Protein AF-A0A7R9PC21-F1 (afdb_monomer_lite)

InterPro domains:
  IPR002350 Kazal domain [PF07648] (31-79)
  IPR002350 Kazal domain [PF07648] (87-134)
  IPR002350 Kazal domain [PF07648] (140-179)
  IPR002350 Kazal domain [PS51465] (18-79)
  IPR002350 Kazal domain [PS51465] (80-136)
  IPR002350 Kazal domain [PS51465] (137-180)
  IPR002350 Kazal domain [SM00280] (29-79)
  IPR002350 Kazal domain [SM00280] (84-134)
  IPR002350 Kazal domain [SM00280] (139-175)
  IPR036058 Kazal domain superfamily [SSF100895] (24-80)
  IPR036058 Kazal domain superfamily [SSF100895] (85-135)
  IPR050653 Protease Inhibitors and Growth Factor Antagonists [PTHR10913] (84-134)

pLDDT: mean 79.97, std 17.43, range [24.27, 96.56]

Organism: Timema californicum (NCBI:txid61474)

Radius of gyration: 18.34 Å; chains: 1; bounding box: 62×37×41 Å

Foldseek 3Di:
DDDDDPDPPDDDQFQWDFLWWDFDDPVPDQDQDDDDQQQWWFFWADPPDHTFIDSDPSRVSNVCSVVVHDTDGLGTDGDDDQPPLVPQDDDPAQFWFFKADPPDDTAIDSDSSRVVSCCRVVVHDIDGLDGDGPVCDDDQPPDDDQQATKTWIAGNVRDIDIDRDPSRSSNVSVVSSPPD

Structure (mmCIF, N/CA/C/O backbone):
data_AF-A0A7R9PC21-F1
#
_entry.id   AF-A0A7R9PC21-F1
#
loop_
_atom_site.group_PDB
_atom_site.id
_atom_site.type_symbol
_atom_site.label_atom_id
_atom_site.label_alt_id
_atom_site.label_comp_id
_atom_site.label_asym_id
_atom_site.label_entity_id
_atom_site.label_seq_id
_atom_site.pdbx_PDB_ins_code
_atom_site.Cartn_x
_atom_site.Cartn_y
_atom_site.Cartn_z
_atom_site.occupancy
_atom_site.B_iso_or_equiv
_atom_site.auth_seq_id
_atom_site.auth_comp_id
_atom_site.auth_asym_id
_atom_site.auth_atom_id
_atom_site.pdbx_PDB_model_num
ATOM 1 N N . MET A 1 1 ? 42.732 -13.043 7.535 1.00 32.75 1 MET A N 1
ATOM 2 C CA . MET A 1 1 ? 42.800 -11.571 7.635 1.00 32.75 1 MET A CA 1
ATOM 3 C C . MET A 1 1 ? 41.410 -11.045 7.348 1.00 32.75 1 MET A C 1
ATOM 5 O O . MET A 1 1 ? 41.016 -10.965 6.195 1.00 32.75 1 MET A O 1
ATOM 9 N N . SER A 1 2 ? 40.639 -10.846 8.416 1.00 27.91 2 SER A N 1
ATOM 10 C CA . SER A 1 2 ? 39.274 -10.327 8.367 1.00 27.91 2 SER A CA 1
ATOM 11 C C . SER A 1 2 ? 39.316 -8.814 8.241 1.00 27.91 2 SER A C 1
ATOM 13 O O . SER A 1 2 ? 39.914 -8.160 9.096 1.00 27.91 2 SER A O 1
ATOM 15 N N . THR A 1 3 ? 38.632 -8.262 7.244 1.00 25.91 3 THR A N 1
ATOM 16 C CA . THR A 1 3 ? 38.312 -6.834 7.221 1.00 25.91 3 THR A CA 1
ATOM 17 C C . THR A 1 3 ? 36.798 -6.691 7.256 1.00 25.91 3 THR A C 1
ATOM 19 O O . THR A 1 3 ? 36.074 -7.297 6.477 1.00 25.91 3 THR A O 1
ATOM 22 N N . LYS A 1 4 ? 36.367 -5.974 8.289 1.00 25.12 4 LYS A N 1
ATOM 23 C CA . LYS A 1 4 ? 35.031 -5.844 8.862 1.00 25.12 4 LYS A CA 1
ATOM 24 C C . LYS A 1 4 ? 33.996 -5.356 7.844 1.00 25.12 4 LYS A C 1
ATOM 26 O O . LYS A 1 4 ? 34.180 -4.297 7.252 1.00 25.12 4 LYS A O 1
ATOM 31 N N . TYR A 1 5 ? 32.884 -6.082 7.736 1.00 24.30 5 TYR A N 1
ATOM 32 C CA . TYR A 1 5 ? 31.623 -5.530 7.251 1.00 24.30 5 TYR A CA 1
ATOM 33 C C . TYR A 1 5 ? 31.208 -4.409 8.211 1.00 24.30 5 TYR A C 1
ATOM 35 O O . TYR A 1 5 ? 31.033 -4.644 9.408 1.00 24.30 5 TYR A O 1
ATOM 43 N N . ALA A 1 6 ? 31.134 -3.180 7.705 1.00 24.33 6 ALA A N 1
ATOM 44 C CA . ALA A 1 6 ? 30.537 -2.078 8.435 1.00 24.33 6 ALA A CA 1
ATOM 45 C C . ALA A 1 6 ? 29.026 -2.323 8.486 1.00 24.33 6 ALA A C 1
ATOM 47 O O . ALA A 1 6 ? 28.342 -2.281 7.467 1.00 24.33 6 ALA A O 1
ATOM 48 N N . LEU A 1 7 ? 28.543 -2.637 9.685 1.00 28.98 7 LEU A N 1
ATOM 49 C CA . LEU A 1 7 ? 27.135 -2.653 10.043 1.00 28.98 7 LEU A CA 1
ATOM 50 C C . LEU A 1 7 ? 26.592 -1.226 9.890 1.00 28.98 7 LEU A C 1
ATOM 52 O O . LEU A 1 7 ? 26.781 -0.403 10.784 1.00 28.98 7 LEU A O 1
ATOM 56 N N . TYR A 1 8 ? 25.934 -0.931 8.771 1.00 24.27 8 TYR A N 1
ATOM 57 C CA . TYR A 1 8 ? 24.964 0.158 8.734 1.00 24.27 8 TYR A CA 1
ATOM 58 C C . TYR A 1 8 ? 23.627 -0.414 9.181 1.00 24.27 8 TYR A C 1
ATOM 60 O O . TYR A 1 8 ? 22.878 -1.023 8.426 1.00 24.27 8 TYR A O 1
ATOM 68 N N . ASN A 1 9 ? 23.421 -0.285 10.486 1.00 30.48 9 ASN A N 1
ATOM 69 C CA . ASN A 1 9 ? 22.155 -0.489 11.151 1.00 30.48 9 ASN A CA 1
ATOM 70 C C . ASN A 1 9 ? 21.302 0.761 10.896 1.00 30.48 9 ASN A C 1
ATOM 72 O O . ASN A 1 9 ? 21.424 1.754 11.612 1.00 30.48 9 ASN A O 1
ATOM 76 N N . THR A 1 10 ? 20.500 0.724 9.838 1.00 25.77 10 THR A N 1
ATOM 77 C CA . THR A 1 10 ? 19.364 1.625 9.635 1.00 25.77 10 THR A CA 1
ATOM 78 C C . THR A 1 10 ? 18.166 0.748 9.310 1.00 25.77 10 THR A C 1
ATOM 80 O O . THR A 1 10 ? 17.968 0.342 8.168 1.00 25.77 10 THR A O 1
ATOM 83 N N . SER A 1 11 ? 17.404 0.395 10.344 1.00 40.69 11 SER A N 1
ATOM 84 C CA . SER A 1 11 ? 16.035 -0.087 10.189 1.00 40.69 11 SER A CA 1
ATOM 85 C C . SER A 1 11 ? 15.229 0.964 9.431 1.00 40.69 11 SER A C 1
ATOM 87 O O . SER A 1 11 ? 14.992 2.013 10.012 1.00 40.69 11 SER A O 1
ATOM 89 N N . ILE A 1 12 ? 14.824 0.680 8.192 1.00 36.94 12 ILE A N 1
ATOM 90 C CA . ILE A 1 12 ? 13.605 1.156 7.515 1.00 36.94 12 ILE A CA 1
ATOM 91 C C . ILE A 1 12 ? 13.329 0.141 6.387 1.00 36.94 12 ILE A C 1
ATOM 93 O O . ILE A 1 12 ? 14.244 -0.329 5.711 1.00 36.94 12 I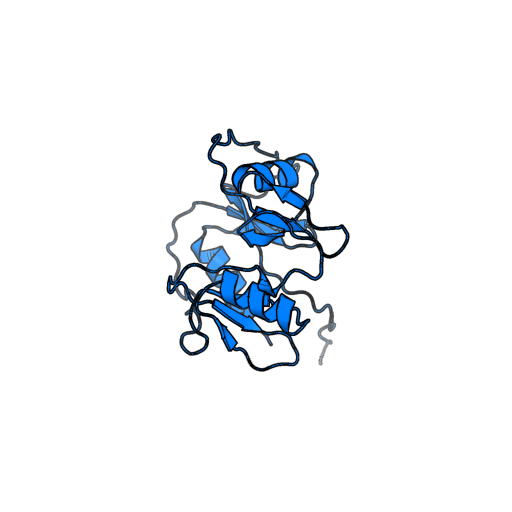LE A O 1
ATOM 97 N N . PHE A 1 13 ? 12.074 -0.268 6.241 1.00 38.16 13 PHE A N 1
ATOM 98 C CA . PHE A 1 13 ? 11.612 -1.207 5.223 1.00 38.16 13 PHE A CA 1
ATOM 99 C C . PHE A 1 13 ? 11.842 -0.618 3.819 1.00 38.16 13 PHE A C 1
ATOM 101 O O . PHE A 1 13 ? 11.141 0.304 3.418 1.00 38.16 13 PHE A O 1
ATOM 108 N N . HIS A 1 14 ? 12.805 -1.134 3.049 1.00 54.00 14 HIS A N 1
ATOM 109 C CA . HIS A 1 14 ? 12.975 -0.744 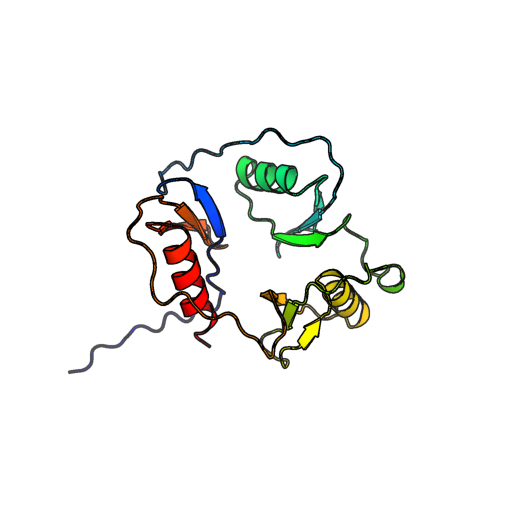1.643 1.00 54.00 14 HIS A CA 1
ATOM 110 C C . HIS A 1 14 ? 11.949 -1.481 0.765 1.00 54.00 14 HIS A C 1
ATOM 112 O O . HIS A 1 14 ? 12.308 -2.386 0.013 1.00 54.00 14 HIS A O 1
ATOM 118 N N . ASN A 1 15 ? 10.669 -1.121 0.872 1.00 70.12 15 ASN A N 1
ATOM 119 C CA . ASN A 1 15 ? 9.670 -1.518 -0.120 1.00 70.12 15 ASN A CA 1
ATOM 120 C C . ASN A 1 15 ? 9.645 -0.450 -1.224 1.00 70.12 15 ASN A C 1
ATOM 122 O O . ASN A 1 15 ? 9.106 0.644 -1.050 1.00 70.12 15 ASN A O 1
ATOM 126 N N . LEU A 1 16 ? 10.308 -0.743 -2.344 1.00 82.69 16 LEU A N 1
ATOM 127 C CA . LEU A 1 16 ? 10.380 0.169 -3.481 1.00 82.69 16 LEU A CA 1
ATOM 128 C C . LEU A 1 16 ? 9.036 0.171 -4.212 1.00 82.69 16 LEU A C 1
ATOM 130 O O . LEU A 1 16 ? 8.622 -0.866 -4.734 1.00 82.69 16 LEU A O 1
ATOM 134 N N . LYS A 1 17 ? 8.384 1.330 -4.342 1.00 80.81 17 LYS A N 1
ATOM 135 C CA . LYS A 1 17 ? 7.170 1.449 -5.169 1.00 80.81 17 LYS A CA 1
ATOM 136 C C . LYS A 1 17 ? 7.516 2.022 -6.535 1.00 80.81 17 LYS A C 1
ATOM 138 O O . LYS A 1 17 ? 8.413 2.859 -6.667 1.00 80.81 17 LYS A O 1
ATOM 143 N N . VAL A 1 18 ? 6.801 1.566 -7.561 1.00 83.19 18 VAL A N 1
ATOM 144 C CA . VAL A 1 18 ? 6.954 2.081 -8.926 1.00 83.19 18 VAL A CA 1
ATOM 145 C C . VAL A 1 18 ? 6.615 3.569 -8.935 1.00 83.19 18 VAL A C 1
ATOM 147 O O . VAL A 1 18 ? 5.525 3.969 -8.546 1.00 83.19 18 VAL A O 1
ATOM 150 N N . LEU A 1 19 ? 7.557 4.382 -9.400 1.00 78.06 19 LEU A N 1
ATOM 151 C CA . LEU A 1 19 ? 7.357 5.805 -9.638 1.00 78.06 19 LEU A CA 1
ATOM 152 C C . LEU A 1 19 ? 6.801 6.045 -11.044 1.00 78.06 19 LEU A C 1
ATOM 154 O O . LEU A 1 19 ? 5.862 6.814 -11.219 1.00 78.06 19 LEU A O 1
ATOM 158 N N . HIS A 1 20 ? 7.402 5.410 -12.053 1.00 79.81 20 HIS A N 1
ATOM 159 C CA . HIS A 1 20 ? 6.932 5.456 -13.435 1.00 79.81 20 HIS A CA 1
ATOM 160 C C . HIS A 1 20 ? 7.516 4.307 -14.269 1.00 79.81 20 HIS A C 1
ATOM 162 O O . HIS A 1 20 ? 8.549 3.716 -13.937 1.00 79.81 20 HIS A O 1
ATOM 168 N N . GLU A 1 21 ? 6.886 4.038 -15.412 1.00 84.81 21 GLU A N 1
ATOM 169 C CA . GLU A 1 21 ? 7.463 3.191 -16.455 1.00 84.81 21 GLU A CA 1
ATOM 170 C C . GLU A 1 21 ? 8.677 3.875 -17.102 1.00 84.81 21 GLU A C 1
ATOM 172 O O . GLU A 1 21 ? 8.686 5.083 -17.347 1.00 84.81 21 GLU A O 1
ATOM 177 N N . GLY A 1 22 ? 9.715 3.105 -17.409 1.00 86.56 22 GLY A N 1
ATOM 178 C CA . GLY A 1 22 ? 10.980 3.597 -17.946 1.00 86.56 22 GLY A CA 1
ATOM 179 C C . GLY A 1 22 ? 12.141 3.488 -16.959 1.00 86.56 22 GLY A C 1
ATOM 180 O O . GLY A 1 22 ? 12.000 3.065 -15.817 1.00 86.56 22 GLY A O 1
ATOM 181 N N . LYS A 1 23 ? 13.336 3.874 -17.413 1.00 89.44 23 LYS A N 1
ATOM 182 C CA . LYS A 1 23 ? 14.500 4.009 -16.527 1.00 89.44 23 LYS A CA 1
ATOM 183 C C . LYS A 1 23 ? 14.350 5.251 -15.660 1.00 89.44 23 LYS A C 1
ATOM 185 O O . LYS A 1 23 ? 13.832 6.256 -16.138 1.00 89.44 23 LYS A O 1
ATOM 190 N N . CYS A 1 24 ? 14.911 5.230 -14.457 1.00 86.38 24 CYS A N 1
ATOM 191 C CA . CYS A 1 24 ? 15.077 6.447 -13.676 1.00 86.38 24 CYS A CA 1
ATOM 192 C C . CYS A 1 24 ? 15.976 7.423 -14.444 1.00 86.38 24 CYS A C 1
ATOM 194 O O . CYS A 1 24 ? 17.125 7.110 -14.769 1.00 86.38 24 CYS A O 1
ATOM 196 N N . THR A 1 25 ? 15.450 8.604 -14.752 1.00 80.50 25 THR A N 1
ATOM 197 C CA . THR A 1 25 ? 16.199 9.708 -15.360 1.00 80.50 25 THR A CA 1
ATOM 198 C C . THR A 1 25 ? 16.179 10.884 -14.404 1.00 80.50 25 THR A C 1
ATOM 200 O O . THR A 1 25 ? 15.117 11.216 -13.895 1.00 80.50 25 THR A O 1
ATOM 203 N N . ASN A 1 26 ? 17.322 11.527 -14.174 1.00 66.31 26 ASN A N 1
ATOM 204 C CA . ASN A 1 26 ? 17.390 12.757 -13.388 1.00 66.31 26 ASN A CA 1
ATOM 205 C C . ASN A 1 26 ? 17.443 13.970 -14.350 1.00 66.31 26 ASN A C 1
ATOM 207 O O . ASN A 1 26 ? 18.308 13.967 -15.232 1.00 66.31 26 ASN A O 1
ATOM 211 N N . PRO A 1 27 ? 16.555 14.981 -14.232 1.00 65.12 27 PRO A N 1
ATOM 212 C CA . PRO A 1 27 ? 15.441 15.080 -13.285 1.00 65.12 27 PRO A CA 1
ATOM 213 C C . PRO A 1 27 ? 14.270 14.173 -13.664 1.00 65.12 27 PRO A C 1
ATOM 215 O O . PRO A 1 27 ? 13.922 14.027 -14.840 1.00 65.12 27 PRO A O 1
ATOM 218 N N . THR A 1 28 ? 13.658 13.575 -12.646 1.00 61.38 28 THR A N 1
ATOM 219 C CA . THR A 1 28 ? 12.490 12.710 -12.774 1.00 61.38 28 THR A CA 1
ATOM 220 C C . THR A 1 28 ? 11.324 13.572 -13.222 1.00 61.38 28 THR A C 1
ATOM 222 O O . THR A 1 28 ? 10.812 14.405 -12.476 1.00 61.38 28 THR A O 1
ATOM 225 N N . LYS A 1 29 ? 10.951 13.462 -14.496 1.00 66.25 29 LYS A N 1
ATOM 226 C CA . LYS A 1 29 ? 9.878 14.283 -15.046 1.00 66.25 29 LYS A CA 1
ATOM 227 C C . LYS A 1 29 ? 8.553 13.767 -14.495 1.00 66.25 29 LYS A C 1
ATOM 229 O O . LYS A 1 29 ? 8.058 12.745 -14.957 1.00 66.25 29 LYS A O 1
ATOM 234 N N . CYS A 1 30 ? 7.991 14.490 -13.530 1.00 70.31 30 CYS A N 1
ATOM 235 C CA . CYS A 1 30 ? 6.638 14.250 -13.049 1.00 70.31 30 CYS A CA 1
ATOM 236 C C . CYS A 1 30 ? 5.658 14.236 -14.237 1.00 70.31 30 CYS A C 1
ATOM 238 O O . CYS A 1 30 ? 5.592 15.196 -15.014 1.00 70.31 30 CYS A O 1
ATOM 240 N N . SER A 1 31 ? 4.933 13.129 -14.410 1.00 72.94 31 SER A N 1
ATOM 241 C CA . SER A 1 31 ? 3.943 12.961 -15.473 1.00 72.94 31 SER A CA 1
ATOM 242 C C . SER A 1 31 ? 2.552 12.980 -14.859 1.00 72.94 31 SER A C 1
ATOM 244 O O . SER A 1 31 ? 2.019 11.951 -14.460 1.00 72.94 31 SER A O 1
ATOM 246 N N . ILE A 1 32 ? 1.987 14.183 -14.759 1.00 82.50 32 ILE A N 1
ATOM 247 C CA . ILE A 1 32 ? 0.626 14.379 -14.260 1.00 82.50 32 ILE A CA 1
ATOM 248 C C . ILE A 1 32 ? -0.360 13.677 -15.196 1.00 82.50 32 ILE A C 1
ATOM 250 O O . ILE A 1 32 ? -0.389 13.953 -16.400 1.00 82.50 32 ILE A O 1
ATOM 254 N N . GLN A 1 33 ? -1.168 12.786 -14.633 1.00 83.69 33 GLN A N 1
ATOM 255 C CA . GLN A 1 33 ? -2.195 12.048 -15.356 1.00 83.69 33 GLN A CA 1
ATOM 256 C C . GLN A 1 33 ? -3.528 12.801 -15.377 1.00 83.69 33 GLN A C 1
ATOM 258 O O . GLN A 1 33 ? -3.833 13.607 -14.495 1.00 83.69 33 GLN A O 1
ATOM 263 N N . ILE A 1 34 ? -4.354 12.518 -16.385 1.00 90.00 34 ILE A N 1
ATOM 264 C CA . ILE A 1 34 ? -5.738 12.999 -16.429 1.00 90.00 34 ILE A CA 1
ATOM 265 C C . ILE A 1 34 ? -6.585 12.042 -15.594 1.00 90.00 34 ILE A C 1
ATOM 267 O O . ILE A 1 34 ? -6.834 10.911 -16.006 1.00 90.00 34 ILE A O 1
ATOM 271 N N . CYS A 1 35 ? -7.041 12.501 -14.434 1.00 92.31 35 CYS A N 1
ATOM 272 C CA . CYS A 1 35 ? -7.889 11.696 -13.564 1.00 92.31 35 CYS A CA 1
ATOM 273 C C . CYS A 1 35 ? -9.350 11.724 -14.018 1.00 92.31 35 CYS A C 1
ATOM 275 O O . CYS A 1 35 ? -9.854 12.735 -14.515 1.00 92.31 35 CYS A O 1
ATOM 277 N N . THR A 1 36 ? -10.053 10.613 -13.804 1.00 92.25 36 THR A N 1
ATOM 278 C CA . THR A 1 36 ? -11.512 10.586 -13.940 1.00 92.25 36 THR A CA 1
ATOM 279 C C . THR A 1 36 ? -12.166 11.356 -12.787 1.00 92.25 36 THR A C 1
ATOM 281 O O . THR A 1 36 ? -11.570 11.542 -11.726 1.00 92.25 36 THR A O 1
ATOM 284 N N . TYR A 1 37 ? -13.419 11.771 -12.976 1.00 90.31 37 TYR A N 1
ATOM 285 C CA . TYR A 1 37 ? -14.234 12.377 -11.915 1.00 90.31 37 TYR A CA 1
ATOM 286 C C . TYR A 1 37 ? -14.932 11.335 -11.023 1.00 90.31 37 TYR A C 1
ATOM 288 O O . TYR A 1 37 ? -15.863 11.678 -10.297 1.00 90.31 37 TYR A O 1
ATOM 296 N N . ILE A 1 38 ? -14.527 10.060 -11.091 1.00 94.38 38 ILE A N 1
ATOM 297 C CA . ILE A 1 38 ? -15.060 9.020 -10.209 1.00 94.38 38 ILE A CA 1
ATOM 298 C C . ILE A 1 38 ? -14.591 9.330 -8.788 1.00 94.38 38 ILE A C 1
ATOM 300 O O . ILE A 1 38 ? -13.392 9.445 -8.530 1.00 94.38 38 ILE A O 1
ATOM 304 N N . TYR A 1 39 ? -15.554 9.490 -7.886 1.00 93.69 39 TYR A N 1
ATOM 305 C CA . TYR A 1 39 ? -15.298 9.768 -6.484 1.00 93.69 39 TYR A CA 1
ATOM 306 C C . TYR A 1 39 ? -15.217 8.447 -5.712 1.00 93.69 39 TYR A C 1
ATOM 308 O O . TYR A 1 39 ? -16.235 7.821 -5.415 1.00 93.69 39 TYR A O 1
ATOM 316 N N . GLN A 1 40 ? -13.986 8.019 -5.455 1.00 93.94 40 GLN A N 1
ATOM 317 C CA . GLN A 1 40 ? -13.606 6.825 -4.701 1.00 93.94 40 GLN A CA 1
ATOM 318 C C . GLN A 1 40 ? -12.499 7.268 -3.743 1.00 93.94 40 GLN A C 1
ATOM 320 O O . GLN A 1 40 ? -11.322 7.102 -4.063 1.00 93.94 40 GLN A O 1
ATOM 325 N N . PRO A 1 41 ? -12.866 7.971 -2.657 1.00 94.38 41 PRO A N 1
ATOM 326 C CA . PRO A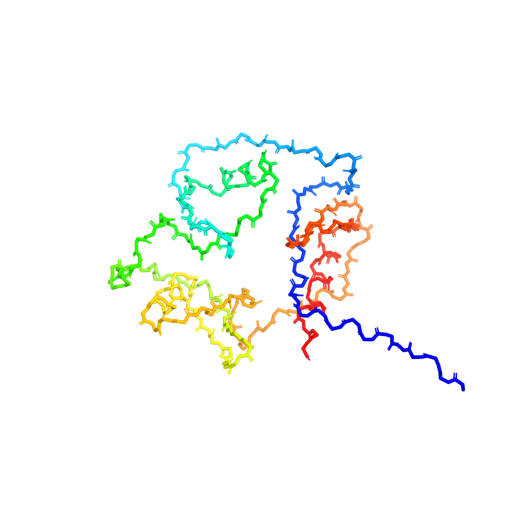 1 41 ? -11.901 8.709 -1.866 1.00 94.38 41 PRO A CA 1
ATOM 327 C C . PRO A 1 41 ? -10.909 7.772 -1.188 1.00 94.38 41 PRO A C 1
ATOM 329 O O . PRO A 1 41 ? -11.257 6.645 -0.848 1.00 94.38 41 PRO A O 1
ATOM 332 N N . VAL A 1 42 ? -9.696 8.269 -0.974 1.00 92.12 42 VAL A N 1
ATOM 333 C CA . VAL A 1 42 ? -8.662 7.603 -0.177 1.00 92.12 42 VAL A CA 1
ATOM 334 C C . VAL A 1 42 ? -8.138 8.574 0.872 1.00 92.12 42 VAL A C 1
ATOM 336 O O . VAL A 1 42 ? -7.930 9.758 0.585 1.00 92.12 42 VAL A O 1
ATOM 339 N N . CYS A 1 43 ? -7.918 8.083 2.084 1.00 90.31 43 CYS A N 1
ATOM 340 C CA . CYS A 1 43 ? -7.224 8.819 3.121 1.00 90.31 43 CYS A CA 1
ATOM 341 C C . CYS A 1 43 ? -5.744 8.481 3.019 1.00 90.31 43 CYS A C 1
ATOM 343 O O . CYS A 1 43 ? -5.362 7.318 3.157 1.00 90.31 43 CYS A O 1
ATOM 345 N N . ALA A 1 44 ? -4.912 9.485 2.764 1.00 91.69 44 ALA A N 1
ATOM 346 C CA . ALA A 1 44 ? -3.485 9.283 2.584 1.00 91.69 44 ALA A CA 1
ATOM 347 C C . ALA A 1 44 ? -2.663 10.232 3.446 1.00 91.69 44 ALA A C 1
ATOM 349 O O . ALA A 1 44 ? -3.041 11.383 3.668 1.00 91.69 44 ALA A O 1
ATOM 350 N N . GLY A 1 45 ? -1.530 9.751 3.934 1.00 89.25 45 GLY A N 1
ATOM 351 C CA . GLY A 1 45 ? -0.668 10.499 4.834 1.00 89.25 45 GLY A CA 1
ATOM 352 C C . GLY A 1 45 ? 0.746 9.947 4.861 1.00 89.25 45 GLY A C 1
ATOM 353 O O . GLY A 1 45 ? 1.046 8.912 4.270 1.00 89.25 45 GLY A O 1
ATOM 354 N N . ASP A 1 46 ? 1.612 10.667 5.552 1.00 84.06 46 ASP A N 1
ATOM 355 C CA . ASP A 1 46 ? 2.924 10.201 5.974 1.00 84.06 46 ASP A CA 1
ATOM 356 C C . ASP A 1 46 ? 3.007 10.313 7.508 1.00 84.06 46 ASP A C 1
ATOM 358 O O . ASP A 1 46 ? 2.041 10.685 8.178 1.00 84.06 46 ASP A O 1
ATOM 362 N N . SER A 1 47 ? 4.154 9.975 8.096 1.00 70.44 47 SER A N 1
ATOM 363 C CA . SER A 1 47 ? 4.353 10.115 9.543 1.00 70.44 47 SER A CA 1
ATOM 364 C C . SER A 1 47 ? 4.556 11.567 10.005 1.00 70.44 47 SER A C 1
ATOM 366 O O . SER A 1 47 ? 4.724 11.796 11.203 1.00 70.44 47 SER A O 1
ATOM 368 N N . ALA A 1 48 ? 4.645 12.534 9.085 1.00 73.00 48 ALA A N 1
ATOM 369 C CA . ALA A 1 48 ? 5.031 13.914 9.375 1.00 73.00 48 ALA A CA 1
ATOM 370 C C . ALA A 1 48 ? 3.823 14.856 9.484 1.00 73.00 48 ALA A C 1
ATOM 372 O O . ALA A 1 48 ? 3.805 15.715 10.369 1.00 73.00 48 ALA A O 1
ATOM 373 N N . ASP A 1 49 ? 2.826 14.684 8.617 1.00 79.56 49 ASP A N 1
ATOM 374 C CA . ASP A 1 49 ? 1.662 15.560 8.497 1.00 79.56 49 ASP A CA 1
ATOM 375 C C . ASP A 1 49 ? 0.349 14.844 8.879 1.00 79.56 49 ASP A C 1
ATOM 377 O O . ASP A 1 49 ? 0.262 13.620 8.968 1.00 79.56 49 ASP A O 1
ATOM 381 N N . LEU A 1 50 ? -0.714 15.620 9.126 1.00 81.88 50 LEU A N 1
ATOM 382 C CA . LEU A 1 50 ? -2.054 15.045 9.275 1.00 81.88 50 LEU A CA 1
ATOM 383 C C . LEU A 1 50 ? -2.497 14.422 7.943 1.00 81.88 50 LEU A C 1
ATOM 385 O O . LEU A 1 50 ? -2.301 15.045 6.896 1.00 81.88 50 LEU A O 1
ATOM 389 N N . PRO A 1 51 ? -3.139 13.242 7.967 1.00 88.69 51 PRO A N 1
ATOM 390 C CA . PRO A 1 51 ? -3.582 12.604 6.742 1.00 88.69 51 PRO A CA 1
ATOM 391 C C . PRO A 1 51 ? -4.679 13.425 6.058 1.00 88.69 51 PRO A C 1
ATOM 393 O O . PRO A 1 51 ? -5.501 14.080 6.707 1.00 88.69 51 PRO A O 1
ATOM 396 N N . GLN A 1 52 ? -4.682 13.382 4.730 1.00 92.38 52 GLN A N 1
ATOM 397 C CA . GLN A 1 52 ? -5.556 14.158 3.864 1.00 92.38 52 GLN A CA 1
ATOM 398 C C . GLN A 1 52 ? -6.405 13.247 2.972 1.00 92.38 52 GLN A C 1
ATOM 400 O O . GLN A 1 52 ? -5.937 12.239 2.444 1.00 92.38 52 GLN A O 1
ATOM 405 N N . THR A 1 53 ? -7.669 13.630 2.783 1.00 94.31 53 THR A N 1
ATOM 406 C CA . THR A 1 53 ? -8.574 12.973 1.837 1.00 94.31 53 THR A CA 1
ATOM 407 C C . THR A 1 53 ? -8.238 13.380 0.407 1.00 94.31 53 THR A C 1
ATOM 409 O O . THR A 1 53 ? -8.246 14.570 0.078 1.00 94.31 53 THR A O 1
ATOM 412 N N . PHE A 1 54 ? -8.057 12.393 -0.466 1.00 96.00 54 PHE A N 1
ATOM 413 C CA . PHE A 1 54 ? -7.943 12.574 -1.910 1.00 96.00 54 PHE A CA 1
ATOM 414 C C . PHE A 1 54 ? -9.195 12.024 -2.604 1.00 96.00 54 PHE A C 1
ATOM 416 O O . PHE A 1 54 ? -9.635 10.932 -2.249 1.00 96.00 54 PHE A O 1
ATOM 423 N N . PRO A 1 55 ? -9.783 12.732 -3.592 1.00 96.50 55 PRO A N 1
ATOM 424 C CA . PRO A 1 55 ? -11.001 12.285 -4.282 1.00 96.50 55 PRO A CA 1
ATOM 425 C C . PRO A 1 55 ? -10.920 10.894 -4.925 1.00 96.50 55 PRO A C 1
ATOM 427 O O . PRO A 1 55 ? -11.944 10.225 -5.065 1.00 96.50 55 PRO A O 1
ATOM 430 N N . ASN A 1 56 ? -9.721 10.498 -5.358 1.00 94.12 56 ASN A N 1
ATOM 431 C CA . ASN A 1 56 ? -9.381 9.153 -5.818 1.00 94.12 56 ASN A CA 1
ATOM 432 C C . ASN A 1 56 ? -7.859 8.938 -5.856 1.00 94.12 56 ASN A C 1
ATOM 434 O O . ASN A 1 56 ? -7.082 9.893 -5.754 1.00 94.12 56 ASN A O 1
ATOM 438 N N . LEU A 1 57 ? -7.438 7.688 -6.066 1.00 92.62 57 LEU A N 1
ATOM 439 C CA . LEU A 1 57 ? -6.026 7.295 -6.121 1.00 92.62 57 LEU A CA 1
ATOM 440 C C . LEU A 1 57 ? -5.207 8.106 -7.144 1.00 92.62 57 LEU A C 1
ATOM 442 O O . LEU A 1 57 ? -4.131 8.593 -6.818 1.00 92.62 57 LEU A O 1
ATOM 446 N N . CYS A 1 58 ? -5.745 8.360 -8.341 1.00 93.88 58 CYS A N 1
ATOM 447 C CA . CYS A 1 58 ? -5.052 9.162 -9.360 1.00 93.88 58 CYS A CA 1
ATOM 448 C C . CYS A 1 58 ? -4.746 10.590 -8.872 1.00 93.88 58 CYS A C 1
ATOM 450 O O . CYS A 1 58 ? -3.672 11.138 -9.128 1.00 93.88 58 CYS A O 1
ATOM 452 N N . THR A 1 59 ? -5.676 11.219 -8.142 1.00 95.69 59 THR A N 1
ATOM 453 C CA . THR A 1 59 ? -5.437 12.563 -7.590 1.00 95.69 59 THR A CA 1
ATOM 454 C C . THR A 1 59 ? -4.369 12.579 -6.495 1.00 95.69 59 THR A C 1
ATOM 456 O O . THR A 1 59 ? -3.616 13.551 -6.420 1.00 95.69 59 THR A O 1
ATOM 459 N N . LEU A 1 60 ? -4.258 11.507 -5.702 1.00 93.19 60 LEU A N 1
ATOM 460 C CA . LEU A 1 60 ? -3.169 11.308 -4.741 1.00 93.19 60 LEU A CA 1
ATOM 461 C C . LEU A 1 60 ? -1.817 11.161 -5.454 1.00 93.19 60 LEU A C 1
ATOM 463 O O . LEU A 1 60 ? -0.857 11.847 -5.107 1.00 93.19 60 LEU A O 1
ATOM 467 N N . GLU A 1 61 ? -1.743 10.323 -6.487 1.00 88.50 61 GLU A N 1
ATOM 468 C CA . GLU A 1 61 ? -0.518 10.121 -7.273 1.00 88.50 61 GLU A CA 1
ATOM 469 C C . GLU A 1 61 ? -0.030 11.430 -7.905 1.00 88.50 61 GLU A C 1
ATOM 471 O O . GLU A 1 61 ? 1.144 11.792 -7.785 1.00 88.50 61 GLU A O 1
ATOM 476 N N . ASN A 1 62 ? -0.943 12.196 -8.507 1.00 91.06 62 ASN A N 1
ATOM 477 C CA . ASN A 1 62 ? -0.639 13.516 -9.051 1.00 91.06 62 ASN A CA 1
ATOM 478 C C . ASN A 1 62 ? -0.157 14.497 -7.975 1.00 91.06 62 ASN A C 1
ATOM 480 O O . ASN A 1 62 ? 0.755 15.281 -8.241 1.00 91.06 62 ASN A O 1
ATOM 484 N N . TYR A 1 63 ? -0.745 14.471 -6.774 1.00 92.12 63 TYR A N 1
ATOM 485 C CA . TYR A 1 63 ? -0.306 15.306 -5.656 1.00 92.12 63 TYR A CA 1
ATOM 486 C C . TYR A 1 63 ? 1.114 14.950 -5.209 1.00 92.12 63 TYR A C 1
ATOM 488 O O . TYR A 1 63 ? 1.957 15.846 -5.114 1.00 92.12 63 TYR A O 1
ATOM 496 N N . ASN A 1 64 ? 1.391 13.662 -4.991 1.00 88.00 64 ASN A N 1
ATOM 497 C CA . ASN A 1 64 ? 2.720 13.164 -4.635 1.00 88.00 64 ASN A CA 1
ATOM 498 C C . ASN A 1 64 ? 3.756 13.593 -5.681 1.00 88.00 64 ASN A C 1
ATOM 500 O O . ASN A 1 64 ? 4.807 14.138 -5.346 1.00 88.00 64 ASN A O 1
ATOM 504 N N . CYS A 1 65 ? 3.407 13.440 -6.957 1.00 85.06 65 CYS A N 1
ATOM 505 C CA . CYS A 1 65 ? 4.235 13.825 -8.092 1.00 85.06 65 CYS A CA 1
ATOM 506 C C . CYS A 1 65 ? 4.505 15.340 -8.152 1.00 85.06 65 CYS A C 1
ATOM 508 O O . CYS A 1 65 ? 5.648 15.758 -8.329 1.00 85.06 65 CYS A O 1
ATOM 510 N N . ALA A 1 66 ? 3.470 16.174 -8.005 1.00 87.44 66 ALA A N 1
ATOM 511 C CA . ALA A 1 66 ? 3.579 17.629 -8.138 1.00 87.44 66 ALA A CA 1
ATOM 512 C C . ALA A 1 66 ? 4.322 18.297 -6.972 1.00 87.44 66 ALA A C 1
ATOM 514 O O . ALA A 1 66 ? 4.915 19.359 -7.160 1.00 87.44 66 ALA A O 1
ATOM 515 N N . ASN A 1 67 ? 4.264 17.695 -5.783 1.00 86.31 67 ASN A N 1
ATOM 516 C CA . ASN A 1 67 ? 4.792 18.282 -4.551 1.00 86.31 67 ASN A CA 1
ATOM 517 C C . ASN A 1 67 ? 6.057 17.585 -4.036 1.00 86.31 67 ASN A C 1
ATOM 519 O O . ASN A 1 67 ? 6.511 17.922 -2.947 1.00 86.31 67 ASN A O 1
ATOM 523 N N . ASP A 1 68 ? 6.605 16.626 -4.789 1.00 80.19 68 ASP A N 1
ATOM 524 C CA . ASP A 1 68 ? 7.725 15.779 -4.352 1.00 80.19 68 ASP A CA 1
ATOM 525 C C . ASP A 1 68 ? 7.460 15.127 -2.979 1.00 80.19 68 ASP A C 1
ATOM 527 O O . ASP A 1 68 ? 8.292 15.105 -2.074 1.00 80.19 68 ASP A O 1
ATOM 531 N N . LYS A 1 69 ? 6.227 14.638 -2.818 1.00 85.00 69 LYS A N 1
ATOM 532 C CA . LYS A 1 69 ? 5.717 13.978 -1.613 1.00 85.00 69 LYS A CA 1
ATOM 533 C C . LYS A 1 69 ? 5.578 12.471 -1.845 1.00 85.00 69 LYS A C 1
ATOM 535 O O . LYS A 1 69 ? 5.611 11.980 -2.977 1.00 85.00 69 LYS A O 1
ATOM 540 N N . TRP A 1 70 ? 5.425 11.736 -0.747 1.00 81.19 70 TRP A N 1
ATOM 541 C CA . TRP A 1 70 ? 5.208 10.290 -0.736 1.00 81.19 70 TRP A CA 1
ATOM 542 C C . TRP A 1 70 ? 4.162 9.920 0.315 1.00 81.19 70 TRP A C 1
ATOM 544 O O . TRP A 1 70 ? 4.437 9.214 1.279 1.00 81.19 70 TRP A O 1
ATOM 554 N N . LEU A 1 71 ? 2.959 10.467 0.155 1.00 88.12 71 LEU A N 1
ATOM 555 C CA . LEU A 1 71 ? 1.835 10.092 0.999 1.00 88.12 71 LEU A CA 1
ATOM 556 C C . LEU A 1 71 ? 1.373 8.686 0.612 1.00 88.12 71 LEU A C 1
ATOM 558 O O . LEU A 1 71 ? 1.147 8.409 -0.572 1.00 88.12 71 LEU A O 1
ATOM 562 N N . GLU A 1 72 ? 1.223 7.818 1.602 1.00 85.75 72 GLU A N 1
ATOM 563 C CA . GLU A 1 72 ? 0.717 6.464 1.422 1.00 85.75 72 GLU A CA 1
ATOM 564 C C . GLU A 1 72 ? -0.780 6.435 1.695 1.00 85.75 72 GLU A C 1
ATOM 566 O O . GLU A 1 72 ? -1.262 7.146 2.577 1.00 85.75 72 GLU A O 1
ATOM 571 N N . VAL A 1 73 ? -1.523 5.618 0.941 1.00 86.56 73 VAL A N 1
ATOM 572 C CA . VAL A 1 73 ? -2.914 5.327 1.294 1.00 86.56 73 VAL A CA 1
ATOM 573 C C . VAL A 1 73 ? -2.893 4.621 2.640 1.00 86.56 73 VAL A C 1
ATOM 575 O O . VAL A 1 73 ? -2.352 3.525 2.762 1.00 86.56 73 VAL A O 1
ATOM 578 N N . LEU A 1 74 ? -3.463 5.277 3.641 1.00 79.38 74 LEU A N 1
ATOM 579 C CA . LEU A 1 74 ? -3.693 4.680 4.946 1.00 79.38 74 LEU A CA 1
ATOM 580 C C . LEU A 1 74 ? -4.931 3.793 4.884 1.00 79.38 74 LEU A C 1
ATOM 582 O O . LEU A 1 74 ? -4.937 2.718 5.473 1.00 79.38 74 LEU A O 1
ATOM 586 N N . TYR A 1 75 ? -5.966 4.274 4.187 1.00 76.44 75 TYR A N 1
ATOM 587 C CA . TYR A 1 75 ? -7.224 3.565 4.017 1.00 76.44 75 TYR A CA 1
ATOM 588 C C . TYR A 1 75 ? -8.103 4.096 2.889 1.00 76.44 75 TYR A C 1
ATOM 590 O O . TYR A 1 75 ? -8.009 5.264 2.494 1.00 76.44 75 TYR A O 1
ATOM 598 N N . ASP A 1 76 ? -9.018 3.241 2.431 1.00 82.69 76 ASP A N 1
ATOM 599 C CA . ASP A 1 76 ? -10.095 3.625 1.523 1.00 82.69 76 ASP A CA 1
ATOM 600 C C . ASP A 1 76 ? -11.172 4.435 2.264 1.00 82.69 76 ASP A C 1
ATOM 602 O O . ASP A 1 76 ? -11.617 4.106 3.367 1.00 82.69 76 ASP A O 1
ATOM 606 N N . GLY A 1 77 ? -11.643 5.507 1.635 1.00 85.44 77 GLY A N 1
ATOM 607 C CA . GLY A 1 77 ? -12.604 6.444 2.207 1.00 85.44 77 GLY A CA 1
ATOM 608 C C . GLY A 1 77 ? -12.019 7.825 2.491 1.00 85.44 77 GLY A C 1
ATOM 609 O O . GLY A 1 77 ? -10.848 8.109 2.263 1.00 85.44 77 GLY A O 1
ATOM 610 N N . GLU A 1 78 ? -12.860 8.725 2.994 1.00 90.56 78 GLU A N 1
ATOM 611 C CA . GLU A 1 78 ? -12.393 10.021 3.486 1.00 90.56 78 GLU A CA 1
ATOM 612 C C . GLU A 1 78 ? -11.678 9.873 4.831 1.00 90.56 78 GLU A C 1
ATOM 614 O O . GLU A 1 78 ? -12.088 9.063 5.665 1.00 90.56 78 GLU A O 1
ATOM 619 N N . CYS A 1 79 ? -10.667 10.708 5.081 1.00 86.50 79 CYS A N 1
ATOM 620 C CA . CYS A 1 79 ? -10.043 10.798 6.391 1.00 86.50 79 CYS A CA 1
ATOM 621 C C . CYS A 1 79 ? -11.066 11.168 7.469 1.00 86.50 79 CYS A C 1
ATOM 623 O O . CYS A 1 79 ? -11.857 12.100 7.313 1.00 86.50 79 CYS A O 1
ATOM 625 N N . ARG A 1 80 ? -11.027 10.441 8.586 1.00 78.62 80 ARG A N 1
ATOM 626 C CA . ARG A 1 80 ? -11.936 10.603 9.726 1.00 78.62 80 ARG A CA 1
ATOM 627 C C . ARG A 1 80 ? -11.209 11.256 10.900 1.00 78.62 80 ARG A C 1
ATOM 629 O O . ARG A 1 80 ? -10.025 11.005 11.125 1.00 78.62 80 ARG A O 1
ATOM 636 N N . GLU A 1 81 ? -11.922 12.064 11.684 1.00 70.75 81 GLU A N 1
ATOM 637 C CA . GLU A 1 81 ? -11.395 12.557 12.960 1.00 70.75 81 GLU A CA 1
ATOM 638 C C . GLU A 1 81 ? -11.165 11.389 13.935 1.00 70.75 81 GLU A C 1
ATOM 640 O O . GLU A 1 81 ? -11.953 10.438 13.999 1.00 70.75 81 GLU A O 1
ATOM 645 N N . LYS A 1 82 ? -10.070 11.454 14.705 1.00 62.75 82 LYS A N 1
ATOM 646 C CA . LYS A 1 82 ? -9.721 10.426 15.697 1.00 62.75 82 LYS A CA 1
ATOM 647 C C . LYS A 1 82 ? -10.871 10.254 16.701 1.00 62.75 82 LYS A C 1
ATOM 649 O O . LYS A 1 82 ? -11.240 11.212 17.372 1.00 62.75 82 LYS A O 1
ATOM 654 N N . GLY A 1 83 ? -11.392 9.030 16.837 1.00 60.88 83 GLY A N 1
ATOM 655 C CA . GLY A 1 83 ? -12.375 8.667 17.871 1.00 60.88 83 GLY A CA 1
ATOM 656 C C . GLY A 1 83 ? -13.724 8.129 17.377 1.00 60.88 83 GLY A C 1
ATOM 657 O O . GLY A 1 83 ? -14.510 7.656 18.193 1.00 60.88 83 GLY A O 1
ATOM 658 N N . HIS A 1 84 ? -13.991 8.120 16.067 1.00 69.00 84 HIS A N 1
ATOM 659 C CA . HIS A 1 84 ? -15.212 7.540 15.483 1.00 69.00 84 HIS A CA 1
ATOM 660 C C . HIS A 1 84 ? -14.988 6.135 14.887 1.00 69.00 84 HIS A C 1
ATOM 662 O O . HIS A 1 84 ? -15.416 5.829 13.781 1.00 69.00 84 HIS A O 1
ATOM 668 N N . CYS A 1 85 ? -14.317 5.248 15.622 1.00 74.44 85 CYS A N 1
ATOM 669 C CA . CYS A 1 85 ? -13.987 3.897 15.144 1.00 74.44 85 CYS A CA 1
ATOM 670 C C . CYS A 1 85 ? -15.214 2.982 14.997 1.00 74.44 85 CYS A C 1
ATOM 672 O O . CYS A 1 85 ? -15.254 2.085 14.159 1.00 74.44 85 CYS A O 1
ATOM 674 N N . SER A 1 86 ? -16.248 3.213 15.807 1.00 71.19 86 SER A N 1
ATOM 675 C CA . SER A 1 86 ? -17.479 2.416 15.818 1.00 71.19 86 SER A CA 1
ATOM 676 C C . SER A 1 86 ? -18.411 2.695 14.635 1.00 71.19 86 SER A C 1
ATOM 678 O O . SER A 1 86 ? -19.339 1.923 14.407 1.00 71.19 86 SER A O 1
ATOM 680 N N . THR A 1 87 ? -18.175 3.766 13.872 1.00 78.00 87 THR A N 1
ATOM 681 C CA . THR A 1 87 ? -18.941 4.080 12.655 1.00 78.00 87 THR A CA 1
ATOM 682 C C . THR A 1 87 ? -18.313 3.485 11.395 1.00 78.00 87 THR A C 1
ATOM 684 O O . THR A 1 87 ? -18.871 3.644 10.311 1.00 78.00 87 THR A O 1
ATOM 687 N N . ILE A 1 88 ? -17.175 2.792 11.521 1.00 81.75 88 ILE A N 1
ATOM 688 C CA . ILE A 1 88 ? -16.52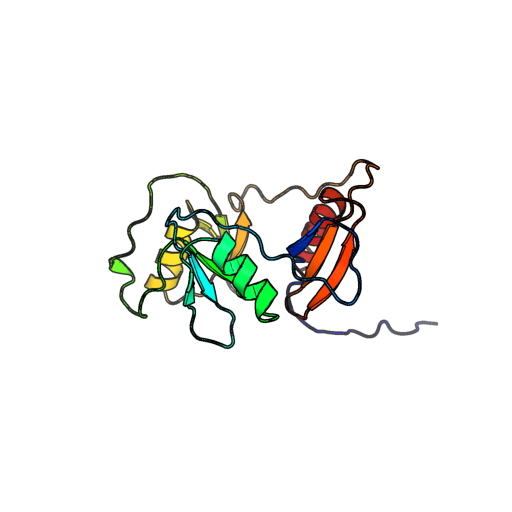4 2.105 10.408 1.00 81.75 88 ILE A CA 1
ATOM 689 C C . ILE A 1 88 ? -17.376 0.893 10.015 1.00 81.75 88 ILE A C 1
ATOM 691 O O . ILE A 1 88 ? -17.482 -0.097 10.750 1.00 81.75 88 ILE A O 1
ATOM 695 N N . VAL A 1 89 ? -18.007 1.002 8.847 1.00 86.50 89 VAL A N 1
ATOM 696 C CA . VAL A 1 89 ? -18.753 -0.074 8.193 1.00 86.50 89 VAL A CA 1
ATOM 697 C C . VAL A 1 89 ? -17.878 -0.622 7.081 1.00 86.50 89 VAL A C 1
ATOM 699 O O . VAL A 1 89 ? -17.548 0.112 6.150 1.00 86.50 89 VAL A O 1
ATOM 702 N N . CYS A 1 90 ? -17.516 -1.896 7.190 1.00 88.31 90 CYS A N 1
ATOM 703 C CA . CYS A 1 90 ? -16.699 -2.569 6.196 1.00 88.31 90 CYS A CA 1
ATOM 704 C C . CYS A 1 90 ? -17.561 -3.395 5.239 1.00 88.31 90 CYS A C 1
ATOM 706 O O . CYS A 1 90 ? -18.597 -3.928 5.652 1.00 88.31 90 CYS A O 1
ATOM 708 N N . PRO A 1 91 ? -17.168 -3.483 3.959 1.00 90.12 91 PRO A N 1
ATOM 709 C CA . PRO A 1 91 ? -17.756 -4.443 3.037 1.00 90.12 91 PRO A CA 1
ATOM 710 C C . PRO A 1 91 ? -17.536 -5.882 3.533 1.00 90.12 91 PRO A C 1
ATOM 712 O O . PRO A 1 91 ? -16.521 -6.192 4.152 1.00 90.12 91 PRO A O 1
ATOM 715 N N . GLU A 1 92 ? -18.495 -6.768 3.249 1.00 92.00 92 GLU A N 1
ATOM 716 C CA . GLU A 1 92 ? -18.390 -8.213 3.525 1.00 92.00 92 GLU A CA 1
ATOM 717 C C . GLU A 1 92 ? -17.662 -8.961 2.390 1.00 92.00 92 GLU A C 1
ATOM 719 O O . GLU A 1 92 ? -18.042 -10.067 1.999 1.00 92.00 92 GLU A O 1
ATOM 724 N N . ASP A 1 93 ? -16.642 -8.344 1.801 1.00 93.81 93 ASP A N 1
ATOM 725 C CA . ASP A 1 93 ? -15.777 -8.990 0.823 1.00 93.81 93 ASP A CA 1
ATOM 726 C C . ASP A 1 93 ? -14.601 -9.694 1.512 1.00 93.81 93 ASP A C 1
ATOM 728 O O . ASP A 1 93 ? -14.221 -9.386 2.641 1.00 93.81 93 ASP A O 1
ATOM 732 N N . TYR A 1 94 ? -14.031 -10.674 0.816 1.00 94.06 94 TYR A N 1
ATOM 733 C CA .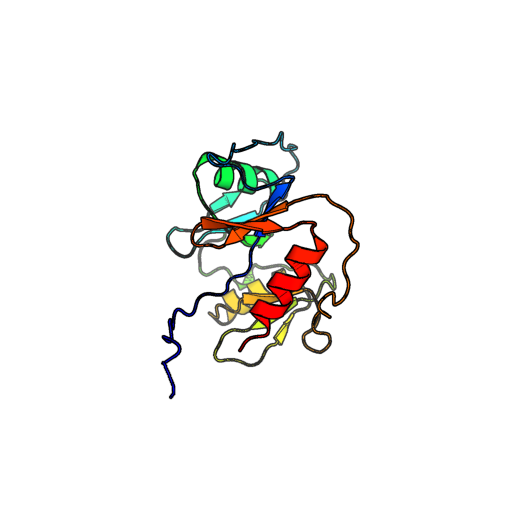 TYR A 1 94 ? -12.867 -11.408 1.293 1.00 94.06 94 TYR A CA 1
ATOM 734 C C . TYR A 1 94 ? -11.680 -11.137 0.370 1.00 94.06 94 TYR A C 1
ATOM 736 O O . TYR A 1 94 ? -11.459 -11.843 -0.617 1.00 94.06 94 TYR A O 1
ATOM 744 N N . THR A 1 95 ? -10.945 -10.083 0.703 1.00 93.94 95 THR A N 1
ATOM 745 C CA . THR A 1 95 ? -9.710 -9.621 0.061 1.00 93.94 95 THR A CA 1
ATOM 746 C C . THR A 1 95 ? -8.615 -9.552 1.134 1.00 93.94 95 THR A C 1
ATOM 748 O O . THR A 1 95 ? -8.209 -8.470 1.553 1.00 93.94 95 THR A O 1
ATOM 751 N N . PRO A 1 96 ? -8.183 -10.711 1.673 1.00 94.50 96 PRO A N 1
ATOM 752 C CA . PRO A 1 96 ? -7.488 -10.755 2.950 1.00 94.50 96 PRO A CA 1
ATOM 753 C C . PRO A 1 96 ? -6.141 -10.044 2.911 1.00 94.50 96 PRO A C 1
ATOM 755 O O . PRO A 1 96 ? -5.447 -10.071 1.896 1.00 94.50 96 PRO A O 1
ATOM 758 N N . VAL A 1 97 ? -5.743 -9.489 4.051 1.00 91.12 97 VAL A N 1
ATOM 759 C CA . VAL A 1 97 ? -4.416 -8.900 4.259 1.00 91.12 97 VAL A CA 1
ATOM 760 C C . VAL A 1 97 ? -3.768 -9.499 5.497 1.00 91.12 97 VAL A C 1
ATOM 762 O O . VAL A 1 97 ? -4.431 -9.731 6.514 1.00 91.12 97 VAL A O 1
ATOM 765 N N . CYS A 1 98 ? -2.464 -9.745 5.421 1.00 91.00 98 CYS A N 1
ATOM 766 C CA . CYS A 1 98 ? -1.670 -10.163 6.557 1.00 91.00 98 CYS A CA 1
ATOM 767 C C . CYS A 1 98 ? -0.968 -8.939 7.122 1.00 91.00 98 CYS A C 1
ATOM 769 O O . CYS A 1 98 ? -0.114 -8.343 6.463 1.00 91.00 98 CYS A O 1
ATOM 771 N N . ALA A 1 99 ? -1.335 -8.560 8.340 1.00 90.12 99 ALA A N 1
ATOM 772 C CA . ALA A 1 99 ? -0.854 -7.341 8.965 1.00 90.12 99 ALA A CA 1
ATOM 773 C C . ALA A 1 99 ? -0.218 -7.614 10.323 1.00 90.12 99 ALA A C 1
ATOM 775 O O . ALA A 1 99 ? -0.544 -8.585 11.013 1.00 90.12 99 ALA A O 1
ATOM 776 N N . GLY A 1 100 ? 0.706 -6.748 10.709 1.00 89.12 100 GLY A N 1
ATOM 777 C CA . GLY A 1 100 ? 1.376 -6.830 11.992 1.00 89.12 100 GLY A CA 1
ATOM 778 C C . GLY A 1 100 ? 2.349 -5.683 12.197 1.00 89.12 100 GLY A C 1
ATOM 779 O O . GLY A 1 100 ? 2.452 -4.770 11.386 1.00 89.12 100 GLY A O 1
ATOM 780 N N . ASP A 1 101 ? 3.083 -5.753 13.296 1.00 84.50 101 ASP A N 1
ATOM 781 C CA . ASP A 1 101 ? 4.159 -4.825 13.610 1.00 84.50 101 ASP A CA 1
ATOM 782 C C . ASP A 1 101 ? 5.438 -5.609 13.967 1.00 84.50 101 ASP A C 1
ATOM 784 O O . ASP A 1 101 ? 5.583 -6.799 13.670 1.00 84.50 101 ASP A O 1
ATOM 788 N N . SER A 1 102 ? 6.427 -4.937 14.554 1.00 75.75 102 SER A N 1
ATOM 789 C CA . SER A 1 102 ? 7.675 -5.589 14.981 1.00 75.75 102 SER A CA 1
ATOM 790 C C . SER A 1 102 ? 7.558 -6.373 16.297 1.00 75.75 102 SER A C 1
ATOM 792 O O . SER A 1 102 ? 8.486 -7.098 16.655 1.00 75.75 102 SER A O 1
ATOM 794 N N . THR A 1 103 ? 6.443 -6.234 17.013 1.00 78.94 103 THR A N 1
ATOM 795 C CA . THR A 1 103 ? 6.246 -6.685 18.398 1.00 78.94 103 THR A CA 1
ATOM 796 C C . THR A 1 103 ? 5.146 -7.730 18.579 1.00 78.94 103 THR A C 1
ATOM 798 O O . THR A 1 103 ? 5.139 -8.425 19.596 1.00 78.94 103 THR A O 1
ATOM 801 N N . SER A 1 104 ? 4.258 -7.880 17.600 1.00 77.88 104 SER A N 1
ATOM 802 C CA . SER A 1 104 ? 3.050 -8.702 17.660 1.00 77.88 104 SER A CA 1
ATOM 803 C C . SER A 1 104 ? 3.047 -9.773 16.564 1.00 77.88 104 SER A C 1
ATOM 805 O O . SER A 1 104 ? 3.631 -9.574 15.495 1.00 77.88 104 SER A O 1
ATOM 807 N N . PRO A 1 105 ? 2.400 -10.931 16.794 1.00 86.44 105 PRO A N 1
ATOM 808 C CA . PRO A 1 105 ? 2.220 -11.931 15.749 1.00 86.44 105 PRO A CA 1
ATOM 8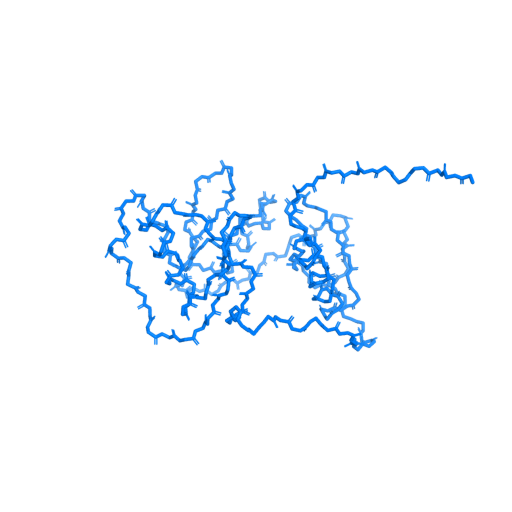09 C C . PRO A 1 105 ? 1.375 -11.376 14.598 1.00 86.44 105 PRO A C 1
ATOM 811 O O . PRO A 1 105 ? 0.437 -10.606 14.808 1.00 86.44 105 PRO A O 1
ATOM 814 N N . LEU A 1 106 ? 1.699 -11.808 13.380 1.00 90.56 106 LEU A N 1
ATOM 815 C CA . LEU A 1 106 ? 0.947 -11.417 12.196 1.00 90.56 106 LEU A CA 1
ATOM 816 C C . LEU A 1 106 ? -0.479 -11.972 12.258 1.00 90.56 106 LEU A C 1
ATOM 818 O O . LEU A 1 106 ? -0.687 -13.137 12.606 1.00 90.56 106 LEU A O 1
ATOM 822 N N . THR A 1 107 ? -1.447 -11.136 11.901 1.00 94.38 107 THR A N 1
ATOM 823 C CA . THR A 1 107 ? -2.876 -11.451 11.943 1.00 94.38 107 THR A CA 1
ATOM 824 C C . THR A 1 107 ? -3.491 -11.253 10.564 1.00 94.38 107 THR A C 1
ATOM 826 O O . THR A 1 107 ? -3.184 -10.293 9.860 1.00 94.38 107 THR A O 1
ATOM 829 N N . THR A 1 108 ? -4.348 -12.194 10.162 1.00 95.81 108 THR A N 1
ATOM 830 C CA . THR A 1 108 ? -5.116 -12.083 8.917 1.00 95.81 108 THR A CA 1
ATOM 831 C C . THR A 1 108 ? -6.389 -11.294 9.166 1.00 95.81 108 THR A C 1
ATOM 833 O O . THR A 1 108 ? -7.179 -11.665 10.034 1.00 95.81 108 THR A O 1
ATOM 836 N N . PHE A 1 109 ? -6.602 -10.255 8.370 1.00 95.69 109 PHE A N 1
ATOM 837 C CA . PHE A 1 109 ? -7.842 -9.487 8.324 1.00 95.69 109 PHE A CA 1
ATOM 838 C C . PHE A 1 109 ? -8.575 -9.803 7.020 1.00 95.69 109 PHE A C 1
ATOM 840 O O . PHE A 1 109 ? -7.931 -10.078 6.010 1.00 95.69 109 PHE A O 1
ATOM 847 N N . ASN A 1 110 ? -9.912 -9.802 7.040 1.00 96.56 110 ASN A N 1
ATOM 848 C CA . ASN A 1 110 ? -10.725 -10.178 5.872 1.00 96.56 110 ASN A CA 1
ATOM 849 C C . ASN A 1 110 ? -10.533 -9.233 4.682 1.00 96.56 110 ASN A C 1
ATOM 851 O O . ASN A 1 110 ? -10.633 -9.672 3.541 1.00 96.56 110 ASN A O 1
ATOM 855 N N . ASN A 1 111 ? -10.268 -7.962 4.971 1.00 92.50 111 ASN A N 1
ATOM 856 C CA . ASN A 1 111 ? -9.924 -6.908 4.029 1.00 92.50 111 ASN A CA 1
ATOM 857 C C . ASN A 1 111 ? -9.198 -5.780 4.785 1.00 92.50 111 ASN A C 1
ATOM 859 O O . ASN A 1 111 ? -9.108 -5.800 6.020 1.00 92.50 111 ASN A O 1
ATOM 863 N N . THR A 1 112 ? -8.685 -4.792 4.051 1.00 89.69 112 THR A N 1
ATOM 864 C CA . THR A 1 112 ? -7.982 -3.635 4.629 1.00 89.69 112 THR A CA 1
ATOM 865 C C . THR A 1 112 ? -8.884 -2.819 5.562 1.00 89.69 112 THR A C 1
ATOM 867 O O . THR A 1 112 ? -8.435 -2.407 6.627 1.00 89.69 112 THR A O 1
ATOM 870 N N . CYS A 1 113 ? -10.182 -2.690 5.261 1.00 91.19 113 CYS A N 1
ATOM 871 C CA . CYS A 1 113 ? -11.122 -1.976 6.133 1.00 91.19 113 CYS A CA 1
ATOM 872 C C . CYS A 1 113 ? -11.226 -2.601 7.535 1.00 91.19 113 CYS A C 1
ATOM 874 O O . CYS A 1 113 ? -11.246 -1.889 8.541 1.00 91.19 113 CYS A O 1
ATOM 876 N N . GLU A 1 114 ? -11.278 -3.932 7.637 1.00 94.25 114 GLU A N 1
ATOM 877 C CA . GLU A 1 114 ? -11.343 -4.613 8.936 1.00 94.25 114 GLU A CA 1
ATOM 878 C C . GLU A 1 114 ? -10.044 -4.440 9.742 1.00 94.25 114 GLU A C 1
ATOM 880 O O . GLU A 1 114 ? -10.094 -4.293 10.967 1.00 94.25 114 GLU A O 1
ATOM 885 N N . LEU A 1 115 ? -8.887 -4.383 9.071 1.00 91.88 115 LEU A N 1
ATOM 886 C CA . LEU A 1 115 ? -7.612 -4.011 9.697 1.00 91.88 115 LEU A CA 1
ATOM 887 C C . LEU A 1 115 ? -7.656 -2.580 10.247 1.00 91.88 115 LEU A C 1
ATOM 889 O O . LEU A 1 115 ? -7.291 -2.340 11.396 1.00 91.88 115 LEU A O 1
ATOM 893 N N . GLU A 1 116 ? -8.135 -1.623 9.459 1.00 86.38 116 GLU A N 1
ATOM 894 C CA . GLU A 1 116 ? -8.246 -0.224 9.885 1.00 86.38 116 GLU A CA 1
ATOM 895 C C . GLU A 1 116 ? -9.180 -0.067 11.080 1.00 86.38 116 GLU A C 1
ATOM 897 O O . GLU A 1 116 ? -8.884 0.652 12.038 1.00 86.38 116 GLU A O 1
ATOM 902 N N . LYS A 1 117 ? -10.320 -0.759 11.037 1.00 89.19 117 LYS A N 1
ATOM 903 C CA . LYS A 1 117 ? -11.285 -0.776 12.127 1.00 89.19 117 LYS A CA 1
ATOM 904 C C . LYS A 1 117 ? -10.657 -1.323 13.399 1.00 89.19 117 LYS A C 1
ATOM 906 O O . LYS A 1 117 ? -10.849 -0.727 14.458 1.00 89.19 117 LYS A O 1
ATOM 911 N N . HIS A 1 118 ? -9.889 -2.404 13.293 1.00 91.75 118 HIS A N 1
ATOM 912 C CA . HIS A 1 118 ? -9.125 -2.954 14.406 1.00 91.75 118 HIS A CA 1
ATOM 913 C C . HIS A 1 118 ? -8.107 -1.947 14.952 1.00 91.75 118 HIS A C 1
ATOM 915 O O . HIS A 1 118 ? -8.162 -1.636 16.139 1.00 91.75 118 HIS A O 1
ATOM 921 N N . ASN A 1 119 ? -7.260 -1.366 14.095 1.00 88.31 119 ASN A N 1
ATOM 922 C CA . ASN A 1 119 ? -6.286 -0.342 14.488 1.00 88.31 119 ASN A CA 1
ATOM 923 C C . ASN A 1 119 ? -6.941 0.828 15.222 1.00 88.31 119 ASN A C 1
ATOM 925 O O . ASN A 1 119 ? -6.472 1.266 16.271 1.00 88.31 119 ASN A O 1
ATOM 929 N N . CYS A 1 120 ? -8.080 1.295 14.717 1.00 86.12 120 CYS A N 1
ATOM 930 C CA . CYS A 1 120 ? -8.830 2.368 15.346 1.00 86.12 120 CYS A CA 1
ATOM 931 C C . CYS A 1 120 ? -9.389 1.954 16.721 1.00 86.12 120 CYS A C 1
ATOM 933 O O . CYS A 1 120 ? -9.240 2.699 17.689 1.00 86.12 120 CYS A O 1
ATOM 935 N N . LEU A 1 121 ? -10.042 0.788 16.818 1.00 87.44 121 LEU A N 1
ATOM 936 C CA . LEU A 1 121 ? -10.697 0.317 18.047 1.00 87.44 121 LEU A CA 1
ATOM 937 C C . LEU A 1 121 ? -9.700 -0.027 19.157 1.00 87.44 121 LEU A C 1
ATOM 939 O O . LEU A 1 121 ? -9.925 0.338 20.311 1.00 87.44 121 LEU A O 1
ATOM 943 N N . GLU A 1 122 ? -8.611 -0.703 18.803 1.00 88.06 122 GLU A N 1
ATOM 944 C CA . GLU A 1 122 ? -7.601 -1.186 19.748 1.00 88.06 122 GLU A CA 1
ATOM 945 C C . GLU A 1 122 ? -6.478 -0.163 19.983 1.00 88.06 122 GLU A C 1
ATOM 947 O O . GLU A 1 122 ? -5.650 -0.333 20.877 1.00 88.06 122 GLU A O 1
ATOM 952 N N . GLY A 1 123 ? -6.447 0.923 19.202 1.00 84.06 123 GLY A N 1
ATOM 953 C CA . GLY A 1 123 ? -5.381 1.922 19.256 1.00 84.06 123 GLY A CA 1
ATOM 954 C C . GLY A 1 123 ? -4.026 1.374 18.801 1.00 84.06 123 GLY A C 1
ATOM 955 O O . GLY A 1 123 ? -2.992 1.844 19.278 1.00 84.06 123 GLY A O 1
ATOM 956 N N . THR A 1 124 ? -4.032 0.371 17.922 1.00 85.94 124 THR A N 1
ATOM 957 C CA . THR A 1 124 ? -2.831 -0.209 17.311 1.00 85.94 124 THR A CA 1
ATOM 958 C C . THR A 1 124 ? -2.496 0.483 15.992 1.00 85.94 124 THR A C 1
ATOM 960 O O . THR A 1 124 ? -3.310 1.211 15.427 1.00 85.94 124 THR A O 1
ATOM 963 N N . ASP A 1 125 ? -1.284 0.243 15.496 1.00 83.38 125 ASP A N 1
ATOM 964 C CA . ASP A 1 125 ? -0.798 0.753 14.209 1.00 83.38 125 ASP A CA 1
ATOM 965 C C . ASP A 1 125 ? -0.188 -0.397 13.397 1.00 83.38 125 ASP A C 1
ATOM 967 O O . ASP A 1 125 ? 0.978 -0.386 13.004 1.00 83.38 125 ASP A O 1
ATOM 971 N N . LEU A 1 126 ? -0.962 -1.477 13.255 1.00 87.06 126 LEU A N 1
ATOM 972 C CA . LEU A 1 126 ? -0.549 -2.639 12.479 1.00 87.06 126 LEU A CA 1
ATOM 973 C C . LEU A 1 126 ? -0.518 -2.252 11.003 1.00 87.06 126 LEU A C 1
ATOM 975 O O . LEU A 1 126 ? -1.506 -1.734 10.477 1.00 87.06 126 LEU A O 1
ATOM 979 N N . THR A 1 127 ? 0.582 -2.553 10.324 1.00 83.62 127 THR A N 1
ATOM 980 C CA . THR A 1 127 ? 0.722 -2.301 8.892 1.00 83.62 127 THR A CA 1
ATOM 981 C C . THR A 1 127 ? 0.530 -3.593 8.115 1.00 83.62 127 THR A C 1
ATOM 983 O O . THR A 1 127 ? 0.824 -4.689 8.603 1.00 83.62 127 THR A O 1
ATOM 986 N N . VAL A 1 128 ? 0.010 -3.484 6.892 1.00 84.81 128 VAL A N 1
ATOM 987 C CA . VAL A 1 128 ? -0.037 -4.624 5.973 1.00 84.81 128 VAL A CA 1
ATOM 988 C C . VAL A 1 128 ? 1.400 -5.038 5.660 1.00 84.81 128 VAL A C 1
ATOM 990 O O . VAL A 1 128 ? 2.188 -4.229 5.178 1.00 84.81 128 VAL A O 1
ATOM 993 N N . ILE A 1 129 ? 1.734 -6.297 5.942 1.00 82.56 129 ILE A N 1
ATOM 994 C CA . ILE A 1 129 ? 3.022 -6.891 5.574 1.00 82.56 129 ILE A CA 1
ATOM 995 C C . ILE A 1 129 ? 2.923 -7.515 4.180 1.00 82.56 129 ILE A C 1
ATOM 997 O O . ILE A 1 129 ? 3.849 -7.379 3.391 1.00 82.56 129 ILE A O 1
ATOM 1001 N N . TRP A 1 130 ? 1.803 -8.171 3.856 1.00 81.75 130 TRP A N 1
ATOM 1002 C CA . TRP A 1 130 ? 1.490 -8.596 2.488 1.00 81.75 130 TRP A CA 1
ATOM 1003 C C . TRP A 1 130 ? -0.014 -8.715 2.243 1.00 81.75 130 TRP A C 1
ATOM 1005 O O . TRP A 1 130 ? -0.807 -8.929 3.163 1.00 81.75 130 TRP A O 1
ATOM 1015 N N . GLU A 1 131 ? -0.391 -8.629 0.969 1.00 84.44 131 GLU A N 1
ATOM 1016 C CA . GLU A 1 131 ? -1.724 -8.998 0.494 1.00 84.44 131 GLU A CA 1
ATOM 1017 C C . GLU A 1 131 ? -1.887 -10.524 0.514 1.00 84.44 131 GLU A C 1
ATOM 1019 O O . GLU A 1 131 ? -1.026 -11.265 0.033 1.00 84.44 131 GLU A O 1
ATOM 1024 N N . GLY A 1 132 ? -2.996 -11.004 1.071 1.00 88.75 132 GLY A N 1
ATOM 1025 C CA . GLY A 1 132 ? -3.275 -12.417 1.308 1.00 88.75 132 GLY A CA 1
ATOM 1026 C C . GLY A 1 132 ? -3.354 -12.778 2.792 1.00 88.75 132 GLY A C 1
ATOM 1027 O O . GLY A 1 132 ? -3.040 -11.991 3.680 1.00 88.75 132 GLY A O 1
ATOM 1028 N N . ALA A 1 133 ? -3.775 -14.008 3.076 1.00 92.75 133 ALA A N 1
ATOM 1029 C CA . ALA A 1 133 ? -3.783 -14.534 4.436 1.00 92.75 133 ALA A CA 1
ATOM 1030 C C . ALA A 1 133 ? -2.357 -14.807 4.953 1.00 92.75 133 ALA A C 1
ATOM 1032 O O . ALA A 1 133 ? -1.429 -15.087 4.189 1.00 92.75 133 ALA A O 1
ATOM 1033 N N . CYS A 1 134 ? -2.174 -14.760 6.272 1.00 89.38 134 CYS A N 1
ATOM 1034 C CA . CYS A 1 134 ? -0.865 -14.959 6.897 1.00 89.38 134 CYS A CA 1
ATOM 1035 C C . CYS A 1 134 ? -0.334 -16.395 6.779 1.00 89.38 134 CYS A C 1
ATOM 1037 O O . CYS A 1 134 ? 0.871 -16.616 6.881 1.00 89.38 134 CYS A O 1
ATOM 1039 N N . ASP A 1 135 ? -1.213 -17.375 6.569 1.00 91.62 135 ASP A N 1
ATOM 1040 C CA . ASP A 1 135 ? -0.838 -18.773 6.324 1.00 91.62 135 ASP A CA 1
ATOM 1041 C C . ASP A 1 135 ? -0.385 -19.034 4.876 1.00 91.62 135 ASP A C 1
ATOM 1043 O O . ASP A 1 135 ? 0.146 -20.104 4.573 1.00 91.62 135 ASP A O 1
ATOM 1047 N N . SER A 1 136 ? -0.557 -18.040 4.002 1.00 84.81 136 SER A N 1
ATOM 1048 C CA . SER A 1 136 ? -0.294 -18.107 2.569 1.00 84.81 136 SER A CA 1
ATOM 1049 C C . SER A 1 136 ? 0.625 -16.956 2.134 1.00 84.81 136 SER A C 1
ATOM 1051 O O . SER A 1 136 ? 0.220 -16.127 1.317 1.00 84.81 136 SER A O 1
ATOM 1053 N N . PRO A 1 137 ? 1.854 -16.860 2.683 1.00 79.31 137 PRO A N 1
ATOM 1054 C CA . PRO A 1 137 ? 2.776 -15.782 2.344 1.00 79.31 137 PRO A CA 1
ATOM 1055 C C . PRO A 1 137 ? 3.125 -15.793 0.848 1.00 79.31 137 PRO A C 1
ATOM 1057 O O . PRO A 1 137 ? 3.200 -16.868 0.235 1.00 79.31 137 PRO A O 1
ATOM 1060 N N . PRO A 1 138 ? 3.381 -14.618 0.248 1.00 73.69 138 PRO A N 1
ATOM 1061 C CA . PRO A 1 138 ? 3.680 -14.511 -1.170 1.00 73.69 138 PRO A CA 1
ATOM 1062 C C . PRO A 1 138 ? 4.941 -15.301 -1.527 1.00 73.69 138 PRO A C 1
ATOM 1064 O O . PRO A 1 138 ? 5.981 -15.225 -0.870 1.00 73.69 138 PRO A O 1
ATOM 1067 N N . THR A 1 139 ? 4.869 -16.065 -2.616 1.00 74.75 139 THR A N 1
ATOM 1068 C CA . THR A 1 139 ? 6.046 -16.736 -3.167 1.00 74.75 139 THR A CA 1
ATOM 1069 C C . THR A 1 139 ? 6.829 -15.757 -4.031 1.00 74.75 139 THR A C 1
ATOM 1071 O O . THR A 1 139 ? 6.339 -15.354 -5.086 1.00 74.75 139 THR A O 1
ATOM 1074 N N . CYS A 1 140 ? 8.057 -15.415 -3.633 1.00 75.50 140 CYS A N 1
ATOM 1075 C CA . CYS A 1 140 ? 8.905 -14.535 -4.437 1.00 75.50 140 CYS A CA 1
ATOM 1076 C C . CYS A 1 140 ? 9.145 -15.127 -5.839 1.00 75.50 140 CYS A C 1
ATOM 1078 O O . CYS A 1 140 ? 9.538 -16.302 -5.936 1.00 75.50 140 CYS A O 1
ATOM 1080 N N . PRO A 1 141 ? 8.987 -14.342 -6.922 1.00 76.56 141 PRO A N 1
ATOM 1081 C CA . PRO A 1 141 ? 9.372 -14.773 -8.258 1.00 76.56 141 PRO A CA 1
ATOM 1082 C C . PRO A 1 141 ? 10.856 -15.151 -8.276 1.00 76.56 141 PRO A C 1
ATOM 1084 O O . PRO A 1 141 ? 11.729 -14.311 -8.100 1.00 76.56 141 PRO A O 1
ATOM 1087 N N . LYS A 1 142 ? 11.165 -16.436 -8.472 1.00 77.62 142 LYS A N 1
ATOM 1088 C CA . LYS A 1 142 ? 12.562 -16.902 -8.597 1.00 77.62 142 LYS A CA 1
ATOM 1089 C C . LYS A 1 142 ? 13.096 -16.780 -10.019 1.00 77.62 142 LYS A C 1
ATOM 1091 O O . LYS A 1 142 ? 14.301 -16.857 -10.239 1.00 77.62 142 LYS A O 1
ATOM 1096 N N . VAL A 1 143 ? 12.191 -16.668 -10.986 1.00 86.25 143 VAL A N 1
ATOM 1097 C CA . VAL A 1 143 ? 12.499 -16.616 -12.411 1.00 86.25 143 VAL A CA 1
ATOM 1098 C C . VAL A 1 143 ? 11.651 -15.517 -13.026 1.00 86.25 143 VAL A C 1
ATOM 1100 O O . VAL A 1 143 ? 10.426 -15.590 -12.986 1.00 86.25 143 VAL A O 1
ATOM 1103 N N . CYS A 1 144 ? 12.316 -14.532 -13.616 1.00 89.94 144 CYS A N 1
ATOM 1104 C CA . CYS A 1 144 ? 11.686 -13.479 -14.397 1.00 89.94 144 CYS A CA 1
ATOM 1105 C C . CYS A 1 144 ? 12.001 -13.669 -15.879 1.00 89.94 144 CYS A C 1
ATOM 1107 O O . CYS A 1 144 ? 13.063 -14.180 -16.248 1.00 89.94 144 CYS A O 1
ATOM 1109 N N . SER A 1 145 ? 11.080 -13.247 -16.742 1.00 90.62 145 SER A N 1
ATOM 1110 C CA . SER A 1 145 ? 11.338 -13.153 -18.174 1.00 90.62 145 SER A CA 1
ATOM 1111 C C . SER A 1 145 ? 12.437 -12.126 -18.466 1.00 90.62 145 SER A C 1
ATOM 1113 O O . SER A 1 145 ? 12.661 -11.180 -17.711 1.00 90.62 145 SER A O 1
ATOM 1115 N N . ALA A 1 146 ? 13.146 -12.326 -19.579 1.00 90.31 146 ALA A N 1
ATOM 1116 C CA . ALA A 1 146 ? 14.211 -11.429 -20.034 1.00 90.31 146 ALA A CA 1
ATOM 1117 C C . ALA A 1 146 ? 13.683 -10.241 -20.864 1.00 90.31 146 ALA A C 1
ATOM 1119 O O . ALA A 1 146 ? 14.456 -9.569 -21.549 1.00 90.31 146 ALA A O 1
ATOM 1120 N N . ASP A 1 147 ? 12.369 -10.002 -20.863 1.00 94.00 147 ASP A N 1
ATOM 1121 C CA . ASP A 1 147 ? 11.779 -8.864 -21.553 1.00 94.00 147 ASP A CA 1
ATOM 1122 C C . ASP A 1 147 ? 12.209 -7.557 -20.889 1.00 94.00 147 ASP A C 1
ATOM 1124 O O . ASP A 1 147 ? 12.254 -7.424 -19.664 1.00 94.00 147 ASP A O 1
ATOM 1128 N N . TYR A 1 148 ? 12.547 -6.585 -21.731 1.00 93.19 148 TYR A N 1
ATOM 1129 C CA . TYR A 1 148 ? 13.060 -5.305 -21.286 1.00 93.19 148 TYR A CA 1
ATOM 1130 C C . TYR A 1 148 ? 11.959 -4.246 -21.323 1.00 93.19 148 TYR A C 1
ATOM 1132 O O . TYR A 1 148 ? 11.711 -3.624 -22.359 1.00 93.19 148 TYR A O 1
ATOM 1140 N N . LYS A 1 149 ? 11.298 -4.063 -20.180 1.00 93.62 149 LYS A N 1
ATOM 1141 C CA . LYS A 1 149 ? 10.243 -3.070 -19.939 1.00 93.62 149 LYS A CA 1
ATOM 1142 C C . LYS A 1 149 ? 10.561 -2.358 -18.624 1.00 93.62 149 LYS A C 1
ATOM 1144 O O . LYS A 1 149 ? 9.976 -2.697 -17.598 1.00 93.62 149 LYS A O 1
ATOM 1149 N N . PRO A 1 150 ? 11.563 -1.463 -18.619 1.00 93.19 150 PRO A N 1
ATOM 1150 C CA . PRO A 1 150 ? 12.144 -0.982 -17.380 1.00 93.19 150 PRO A CA 1
ATOM 1151 C C . PRO A 1 150 ? 11.122 -0.231 -16.536 1.00 93.19 150 PRO A C 1
ATOM 1153 O O . PRO A 1 150 ? 10.242 0.431 -17.082 1.00 93.19 150 PRO A O 1
ATOM 1156 N N . VAL A 1 151 ? 11.278 -0.305 -15.220 1.00 90.06 151 VAL A N 1
ATOM 1157 C CA . VAL A 1 151 ? 10.492 0.475 -14.258 1.00 90.06 151 VAL A CA 1
ATOM 1158 C C . VAL A 1 151 ? 11.441 1.237 -13.345 1.00 90.06 151 VAL A C 1
ATOM 1160 O O . VAL A 1 151 ? 12.472 0.702 -12.924 1.00 90.06 151 VAL A O 1
ATOM 1163 N N . CYS A 1 152 ? 11.109 2.492 -13.063 1.00 88.12 152 CYS A N 1
ATOM 1164 C CA . CYS A 1 152 ? 11.783 3.277 -12.046 1.00 88.12 152 CYS A CA 1
ATOM 1165 C C . CYS A 1 152 ? 10.988 3.131 -10.757 1.00 88.12 152 CYS A C 1
ATOM 1167 O O . CYS A 1 152 ? 9.796 3.434 -10.744 1.00 88.12 152 CYS A O 1
ATOM 1169 N N . ALA A 1 153 ? 11.634 2.669 -9.694 1.00 86.69 153 ALA A N 1
ATOM 1170 C CA . ALA A 1 153 ? 11.027 2.533 -8.381 1.00 86.69 153 ALA A CA 1
ATOM 1171 C C . ALA A 1 153 ? 11.811 3.348 -7.355 1.00 86.69 153 ALA A C 1
ATOM 1173 O O . ALA A 1 153 ? 13.022 3.528 -7.518 1.00 86.69 153 ALA A O 1
ATOM 1174 N N . LYS A 1 154 ? 11.131 3.854 -6.325 1.00 83.88 154 LYS A N 1
ATOM 1175 C CA . LYS A 1 154 ? 11.771 4.593 -5.235 1.00 83.88 154 LYS A CA 1
ATOM 1176 C C . LYS A 1 154 ? 11.316 4.121 -3.863 1.00 83.88 154 LYS A C 1
ATOM 1178 O O . LYS A 1 154 ? 10.218 3.580 -3.738 1.00 83.88 154 LYS A O 1
ATOM 1183 N N . ASP A 1 155 ? 12.177 4.304 -2.869 1.00 80.81 155 ASP A N 1
ATOM 1184 C CA . ASP A 1 155 ? 11.835 4.098 -1.461 1.00 80.81 155 ASP A CA 1
ATOM 1185 C C . ASP A 1 155 ? 11.275 5.390 -0.840 1.00 80.81 155 ASP A C 1
ATOM 1187 O O . ASP A 1 155 ? 11.177 6.436 -1.496 1.00 80.81 155 ASP A O 1
ATOM 1191 N N . CYS A 1 156 ? 10.900 5.316 0.438 1.00 69.44 156 CYS A N 1
ATOM 1192 C CA . CYS A 1 156 ? 10.418 6.462 1.208 1.00 69.44 156 CYS A CA 1
ATOM 1193 C C . CYS A 1 156 ? 11.479 7.560 1.411 1.00 69.44 156 CYS A C 1
ATOM 1195 O O . CYS A 1 156 ? 11.120 8.711 1.645 1.00 69.44 156 CYS A O 1
ATOM 1197 N N . ASP A 1 157 ? 12.766 7.232 1.268 1.00 72.56 157 ASP A N 1
ATOM 1198 C CA . ASP A 1 157 ? 13.893 8.165 1.367 1.00 72.56 157 ASP A CA 1
ATOM 1199 C C . ASP A 1 157 ? 14.256 8.794 0.004 1.00 72.56 157 ASP A C 1
ATOM 1201 O O . ASP A 1 157 ? 15.265 9.490 -0.132 1.00 72.56 157 ASP A O 1
ATOM 1205 N N . ASN A 1 158 ? 13.411 8.594 -1.016 1.00 73.56 158 ASN A N 1
ATOM 1206 C CA . ASN A 1 158 ? 13.594 9.048 -2.396 1.00 73.56 158 ASN A CA 1
ATOM 1207 C C . ASN A 1 158 ? 14.812 8.448 -3.126 1.00 73.56 158 ASN A C 1
ATOM 1209 O O . ASN A 1 158 ? 15.219 8.963 -4.177 1.00 73.56 158 ASN A O 1
ATOM 1213 N N . HIS A 1 159 ? 15.375 7.335 -2.655 1.00 81.94 159 HIS A N 1
ATOM 1214 C CA . HIS A 1 159 ? 16.361 6.590 -3.431 1.00 81.94 159 HIS A CA 1
ATOM 1215 C C . HIS A 1 159 ? 15.676 5.892 -4.601 1.00 81.94 159 HIS A C 1
ATOM 1217 O O . HIS A 1 159 ? 14.776 5.079 -4.424 1.00 81.94 159 HIS A O 1
ATOM 1223 N N . MET A 1 160 ? 16.127 6.197 -5.817 1.00 85.31 160 MET A N 1
ATOM 1224 C CA . MET A 1 160 ? 15.559 5.656 -7.049 1.00 85.31 160 MET A CA 1
ATOM 1225 C C . MET A 1 160 ? 16.428 4.539 -7.627 1.00 85.31 160 MET A C 1
ATOM 1227 O O . MET A 1 160 ? 17.632 4.717 -7.832 1.00 85.31 160 MET A O 1
ATOM 1231 N N . LEU A 1 161 ? 15.803 3.421 -7.984 1.00 88.81 161 LEU A N 1
ATOM 1232 C CA . LEU A 1 161 ? 16.432 2.288 -8.653 1.00 88.81 161 LEU A CA 1
ATOM 1233 C C . LEU A 1 161 ? 15.653 1.901 -9.910 1.00 88.81 161 LEU A C 1
ATOM 1235 O O . LEU A 1 161 ? 14.425 1.900 -9.949 1.00 88.81 161 LEU A O 1
ATOM 1239 N N . THR A 1 162 ? 16.391 1.572 -10.971 1.00 91.25 162 THR A N 1
ATOM 1240 C CA . THR A 1 162 ? 15.810 1.061 -12.217 1.00 91.25 162 THR A CA 1
ATOM 1241 C C . THR A 1 162 ? 15.856 -0.456 -12.232 1.00 91.25 162 THR A C 1
ATOM 1243 O O . THR A 1 162 ? 16.936 -1.039 -12.130 1.00 91.25 162 THR A O 1
ATOM 1246 N N . PHE A 1 163 ? 14.711 -1.079 -12.480 1.00 92.44 163 PHE A N 1
ATOM 1247 C CA . PHE A 1 163 ? 14.593 -2.518 -12.691 1.00 92.44 163 PHE A CA 1
ATOM 1248 C C . PHE A 1 163 ? 14.351 -2.811 -14.168 1.00 92.44 163 PHE A C 1
ATOM 1250 O O . PHE A 1 163 ? 13.783 -1.995 -14.891 1.00 92.44 163 PHE A O 1
ATOM 1257 N N . SER A 1 164 ? 14.816 -3.971 -14.640 1.00 93.75 164 SER A N 1
ATOM 1258 C CA . SER A 1 164 ? 14.703 -4.347 -16.061 1.00 93.75 164 SER A CA 1
ATOM 1259 C C . SER A 1 164 ? 13.260 -4.632 -16.490 1.00 93.75 164 SER A C 1
ATOM 1261 O O . SER A 1 164 ? 12.925 -4.433 -17.658 1.00 93.75 164 SER A O 1
ATOM 1263 N N . ASN A 1 165 ? 12.427 -5.073 -15.547 1.00 91.00 165 ASN A N 1
ATOM 1264 C CA . ASN A 1 165 ? 10.982 -5.237 -15.668 1.00 91.00 165 ASN A CA 1
ATOM 1265 C C . ASN A 1 165 ? 10.333 -5.304 -14.274 1.00 91.00 165 ASN A C 1
ATOM 1267 O O . ASN A 1 165 ? 11.041 -5.335 -13.263 1.00 91.00 165 ASN A O 1
ATOM 1271 N N . LEU A 1 166 ? 8.996 -5.321 -14.235 1.00 89.06 166 LEU A N 1
ATOM 1272 C CA . LEU A 1 166 ? 8.208 -5.360 -13.000 1.00 89.06 166 LEU A CA 1
ATOM 1273 C C . LEU A 1 166 ? 8.500 -6.608 -12.149 1.00 89.06 166 LEU A C 1
ATOM 1275 O O . LEU A 1 166 ? 8.698 -6.482 -10.948 1.00 89.06 166 LEU A O 1
ATOM 1279 N N . CYS A 1 167 ? 8.655 -7.783 -12.768 1.00 90.38 167 CYS A N 1
ATOM 1280 C CA . CYS A 1 167 ? 8.997 -9.016 -12.046 1.00 90.38 167 CYS A CA 1
ATOM 1281 C C . CYS A 1 167 ? 10.319 -8.889 -11.272 1.00 90.38 167 CYS A C 1
ATOM 1283 O O . CYS A 1 167 ? 10.432 -9.351 -10.139 1.00 90.38 167 CYS A O 1
ATOM 1285 N N . MET A 1 168 ? 11.330 -8.236 -11.858 1.00 89.88 168 MET A N 1
ATOM 1286 C CA . MET A 1 168 ? 12.616 -8.021 -11.182 1.00 89.88 168 MET A CA 1
ATOM 1287 C C . MET A 1 168 ? 12.493 -7.076 -9.977 1.00 89.88 168 MET A C 1
ATOM 1289 O O . MET A 1 168 ? 13.239 -7.242 -9.015 1.00 89.88 168 MET A O 1
ATOM 1293 N N . LEU A 1 169 ? 11.570 -6.108 -10.017 1.00 88.06 169 LEU A N 1
ATOM 1294 C CA . LEU A 1 169 ? 11.236 -5.264 -8.866 1.00 88.06 169 LEU A CA 1
ATOM 1295 C C . LEU A 1 169 ? 10.512 -6.075 -7.781 1.00 88.06 169 LEU A C 1
ATOM 1297 O O . LEU A 1 169 ? 10.920 -6.044 -6.625 1.00 88.06 169 LEU A O 1
ATOM 1301 N N . GLU A 1 170 ? 9.490 -6.847 -8.149 1.00 83.88 170 GLU A N 1
ATOM 1302 C CA . GLU A 1 170 ? 8.741 -7.702 -7.214 1.00 83.88 170 GLU A CA 1
ATOM 1303 C C . GLU A 1 170 ? 9.655 -8.720 -6.519 1.00 83.88 170 GLU A C 1
ATOM 1305 O O . GLU A 1 170 ? 9.604 -8.891 -5.301 1.00 83.88 170 GLU A O 1
ATOM 1310 N N . SER A 1 171 ? 10.554 -9.359 -7.276 1.00 83.88 171 SER A N 1
ATOM 1311 C CA . SER A 1 171 ? 11.566 -10.262 -6.724 1.00 83.88 171 SER A CA 1
ATOM 1312 C C . SER A 1 171 ? 12.505 -9.550 -5.751 1.00 83.88 171 SER A C 1
ATOM 1314 O O . SER A 1 171 ? 12.905 -10.160 -4.761 1.00 83.88 171 SER A O 1
ATOM 1316 N N . TYR A 1 172 ? 12.878 -8.297 -6.029 1.00 84.88 172 TYR A N 1
ATOM 1317 C CA . TYR A 1 172 ? 13.723 -7.506 -5.140 1.00 84.88 172 TYR A CA 1
ATOM 1318 C C . TYR A 1 172 ? 12.994 -7.200 -3.829 1.00 84.88 172 TYR A C 1
ATOM 1320 O O . TYR A 1 172 ? 13.492 -7.581 -2.769 1.00 84.88 172 TYR A O 1
ATOM 1328 N N . ASN A 1 173 ? 11.799 -6.603 -3.894 1.00 80.12 173 ASN A N 1
ATOM 1329 C CA . ASN A 1 173 ? 11.010 -6.262 -2.706 1.00 80.12 173 ASN A CA 1
ATOM 1330 C C . ASN A 1 173 ? 10.766 -7.501 -1.836 1.00 80.12 173 ASN A C 1
ATOM 1332 O O . ASN A 1 173 ? 11.057 -7.485 -0.645 1.00 80.12 173 ASN A O 1
ATOM 1336 N N . CYS A 1 174 ? 10.379 -8.622 -2.446 1.00 76.69 174 CYS A N 1
ATOM 1337 C CA . CYS A 1 174 ? 10.102 -9.854 -1.714 1.00 76.69 174 CYS A CA 1
ATOM 1338 C C . CYS A 1 174 ? 11.333 -10.414 -0.972 1.00 76.69 174 CYS A C 1
ATOM 1340 O O . CYS A 1 174 ? 11.219 -10.913 0.148 1.00 76.69 174 CYS A O 1
ATOM 1342 N N . CYS A 1 175 ? 12.537 -10.332 -1.547 1.00 64.56 175 CYS A N 1
ATOM 1343 C CA . CYS A 1 175 ? 13.753 -10.785 -0.862 1.00 64.56 175 CYS A CA 1
ATOM 1344 C C . CYS A 1 175 ? 14.211 -9.833 0.254 1.00 64.56 175 CYS A C 1
ATOM 1346 O O . CYS A 1 175 ? 14.842 -10.291 1.207 1.00 64.56 175 CYS A O 1
ATOM 1348 N N . HIS A 1 176 ? 13.898 -8.542 0.140 1.00 62.81 176 HIS A N 1
ATOM 1349 C CA . HIS A 1 176 ? 14.272 -7.516 1.115 1.00 62.81 176 HIS A CA 1
ATOM 1350 C C . HIS A 1 176 ? 13.235 -7.329 2.242 1.00 62.81 176 HIS A C 1
ATOM 1352 O O . HIS A 1 176 ? 13.598 -6.877 3.325 1.00 62.81 176 HIS A O 1
ATOM 1358 N N . GLU A 1 177 ? 11.981 -7.743 2.051 1.00 57.03 177 GLU A N 1
ATOM 1359 C CA . GLU A 1 177 ? 10.955 -7.800 3.109 1.00 57.03 177 GLU A CA 1
ATOM 1360 C C . GLU A 1 177 ? 11.113 -9.020 4.026 1.00 57.03 177 GLU A C 1
ATOM 1362 O O . GLU A 1 177 ? 10.819 -8.957 5.219 1.00 57.03 177 GLU A O 1
ATOM 1367 N N . ASN A 1 178 ? 11.635 -10.123 3.481 1.00 47.28 178 ASN A N 1
ATOM 1368 C CA . ASN A 1 178 ? 11.860 -11.376 4.206 1.00 47.28 178 ASN A CA 1
ATOM 1369 C C . ASN A 1 178 ? 13.221 -11.449 4.923 1.00 47.28 178 ASN A C 1
ATOM 1371 O O . ASN A 1 178 ? 13.536 -12.468 5.538 1.00 47.28 178 ASN A O 1
ATOM 1375 N N . SER A 1 179 ? 14.040 -10.394 4.870 1.00 36.38 179 SER A N 1
ATOM 1376 C CA . SER A 1 179 ? 15.270 -10.289 5.661 1.00 36.38 179 SER A CA 1
ATOM 1377 C C . SER A 1 179 ? 14.987 -9.658 7.030 1.00 36.38 179 SER A C 1
ATOM 1379 O O . SER A 1 179 ? 15.386 -8.522 7.285 1.00 36.38 179 SER A O 1
ATOM 1381 N N . LYS A 1 180 ? 14.272 -10.389 7.893 1.00 34.44 180 LYS A N 1
ATOM 1382 C CA . LYS A 1 180 ? 14.254 -10.162 9.348 1.00 34.44 180 LYS A CA 1
ATOM 1383 C C . LYS A 1 180 ? 15.181 -11.159 10.037 1.00 34.44 180 LYS A C 1
ATOM 1385 O O . LYS A 1 180 ? 15.171 -12.344 9.635 1.00 34.44 180 LYS A O 1
#

Secondary structure (DSSP, 8-state):
---------------PEEEEES---SS--------------EEEE-SSS--EEESSHHHHHHHHHHHT---EEEEESS---TT-GGG-PPPS----EEEE-SSS--EEESSHHHHHHHHHHHT--PEEEEES-TTS-----S--------EEEE-TT--EEEESSHHHHHHHHHHHHS--

Sequence (180 aa):
MSTKYALYNTSIFHNLKVLHEGKCTNPTKCSIQICTYIYQPVCAGDSADLPQTFPNLCTLENYNCANDKWLEVLYDGECREKGHCSTIVCPEDYTPVCAGDSTSPLTTFNNTCELEKHNCLEGTDLTVIWEGACDSPPTCPKVCSADYKPVCAKDCDNHMLTFSNLCMLESYNCCHENSK